Protein AF-A0A2M9P5C8-F1 (afdb_monomer_lite)

Sequence (96 aa):
PAAAPAPVSIPRAPVPAEDAAREERVKMTRLRQTIARRLKEAQNTAAMLTTYNEVDMTASMELRNAYKDQFEKKHGVKLGFMSFFTKACCHALKEV

Radius of gyration: 24.85 Å; chains: 1; bounding box: 56×49×54 Å

pLDDT: mean 84.42, std 14.73, range [43.5, 95.94]

Structure (mmCIF, N/CA/C/O backbone):
data_AF-A0A2M9P5C8-F1
#
_entry.id   AF-A0A2M9P5C8-F1
#
loop_
_atom_site.group_PDB
_atom_site.id
_atom_site.type_symbol
_atom_site.label_atom_id
_atom_site.label_alt_id
_atom_site.label_comp_id
_atom_site.label_asym_id
_atom_site.label_entity_id
_atom_site.label_seq_id
_atom_site.pdbx_PDB_ins_code
_atom_site.Cartn_x
_atom_site.Cartn_y
_atom_site.Cartn_z
_atom_site.occupancy
_atom_site.B_iso_or_equiv
_atom_site.auth_seq_id
_atom_site.auth_comp_id
_atom_site.auth_asym_id
_atom_site.auth_atom_id
_atom_site.pdbx_PDB_model_num
ATOM 1 N N . PRO A 1 1 ? 37.347 27.456 14.695 1.00 43.50 1 PRO A N 1
ATOM 2 C CA . PRO A 1 1 ? 36.521 27.899 13.547 1.00 43.50 1 PRO A CA 1
ATOM 3 C C . PRO A 1 1 ? 36.770 27.005 12.319 1.00 43.50 1 PRO A C 1
ATOM 5 O O . PRO A 1 1 ? 37.758 27.181 11.617 1.00 43.50 1 PRO A O 1
ATOM 8 N N . ALA A 1 2 ? 35.925 25.989 12.127 1.00 43.75 2 ALA A N 1
ATOM 9 C CA . ALA A 1 2 ? 36.023 25.053 11.007 1.00 43.75 2 ALA A CA 1
ATOM 10 C C . ALA A 1 2 ? 35.141 25.542 9.847 1.00 43.75 2 ALA A C 1
ATOM 12 O O . ALA A 1 2 ? 33.951 25.786 10.037 1.00 43.75 2 ALA A O 1
ATOM 13 N N . ALA A 1 3 ? 35.743 25.734 8.673 1.00 52.94 3 ALA A N 1
ATOM 14 C CA . ALA A 1 3 ? 35.082 26.233 7.472 1.00 52.94 3 ALA A CA 1
ATOM 15 C C . ALA A 1 3 ? 34.244 25.134 6.791 1.00 52.94 3 ALA A C 1
ATOM 17 O O . ALA A 1 3 ? 34.711 24.012 6.603 1.00 52.94 3 ALA A O 1
ATOM 18 N N . ALA A 1 4 ? 33.006 25.473 6.425 1.00 62.53 4 ALA A N 1
ATOM 19 C CA . ALA A 1 4 ? 32.073 24.609 5.702 1.00 62.53 4 ALA A CA 1
ATOM 20 C C . ALA A 1 4 ? 32.389 24.568 4.189 1.00 62.53 4 ALA A C 1
ATOM 22 O O . ALA A 1 4 ? 32.800 25.593 3.639 1.00 62.53 4 ALA A O 1
ATOM 23 N N . PRO A 1 5 ? 32.185 23.436 3.482 1.00 55.97 5 PRO A N 1
ATOM 24 C CA . PRO A 1 5 ? 32.465 23.351 2.052 1.00 55.97 5 PRO A CA 1
ATOM 25 C C . PRO A 1 5 ? 31.298 23.904 1.215 1.00 55.97 5 PRO A C 1
ATOM 27 O O . PRO A 1 5 ? 30.132 23.590 1.455 1.00 55.97 5 PRO A O 1
ATOM 30 N N . ALA A 1 6 ? 31.627 24.726 0.217 1.00 62.03 6 ALA A N 1
ATOM 31 C CA . ALA A 1 6 ? 30.693 25.324 -0.739 1.00 62.03 6 ALA A CA 1
ATOM 32 C C . ALA A 1 6 ? 30.209 24.311 -1.810 1.00 62.03 6 ALA A C 1
ATOM 34 O O . ALA A 1 6 ? 30.935 23.364 -2.126 1.00 62.03 6 ALA A O 1
ATOM 35 N N . PRO A 1 7 ? 29.005 24.489 -2.397 1.00 60.19 7 PRO A N 1
ATOM 36 C CA . PRO A 1 7 ? 28.436 23.543 -3.354 1.00 60.19 7 PRO A CA 1
ATOM 37 C C . PRO A 1 7 ? 29.068 23.686 -4.748 1.00 60.19 7 PRO A C 1
ATOM 39 O O . PRO A 1 7 ? 29.229 24.787 -5.271 1.00 60.19 7 PRO A O 1
ATOM 42 N N . VAL A 1 8 ? 29.394 22.550 -5.366 1.00 58.56 8 VAL A N 1
ATOM 43 C CA . VAL A 1 8 ? 30.001 22.464 -6.703 1.00 58.56 8 VAL A CA 1
ATOM 44 C C . VAL A 1 8 ? 28.917 22.591 -7.778 1.00 58.56 8 VAL A C 1
ATOM 46 O O . VAL A 1 8 ? 28.012 21.757 -7.853 1.00 58.56 8 VAL A O 1
ATOM 49 N N . SER A 1 9 ? 29.009 23.619 -8.624 1.00 63.16 9 SER A N 1
ATOM 50 C CA . SER A 1 9 ? 28.168 23.792 -9.813 1.00 63.16 9 SER A CA 1
ATOM 51 C C . SER A 1 9 ? 28.703 22.955 -10.983 1.00 63.16 9 SER A C 1
ATOM 53 O O . SER A 1 9 ? 29.902 22.923 -11.253 1.00 63.16 9 SER A O 1
ATOM 55 N N . ILE A 1 10 ? 27.813 22.246 -11.683 1.00 64.12 10 ILE A N 1
ATOM 56 C CA . ILE A 1 10 ? 28.159 21.432 -12.859 1.00 64.12 10 ILE A CA 1
ATOM 57 C C . ILE A 1 10 ? 27.722 22.199 -14.121 1.00 64.12 10 ILE A C 1
ATOM 59 O O . ILE A 1 10 ? 26.553 22.585 -14.196 1.00 64.12 10 ILE A O 1
ATOM 63 N N . PRO A 1 11 ? 28.602 22.413 -15.118 1.00 63.84 11 PRO A N 1
ATOM 64 C CA . PRO A 1 11 ? 28.270 23.189 -16.313 1.00 63.84 11 PRO A CA 1
ATOM 65 C C . PRO A 1 11 ? 27.322 22.439 -17.269 1.00 63.84 11 PRO A C 1
ATOM 67 O O . PRO A 1 11 ? 27.464 21.238 -17.512 1.00 63.84 11 PRO A O 1
ATOM 70 N N . ARG A 1 12 ? 26.337 23.172 -17.811 1.00 66.00 12 ARG A N 1
ATOM 71 C CA . ARG A 1 12 ? 25.296 22.711 -18.753 1.00 66.00 12 ARG A CA 1
ATOM 72 C C . ARG A 1 12 ? 25.787 22.829 -20.206 1.00 66.00 12 ARG A C 1
ATOM 74 O O . ARG A 1 12 ? 26.415 23.821 -20.554 1.00 66.00 12 ARG A O 1
ATOM 81 N N . ALA A 1 13 ? 25.466 21.847 -21.054 1.00 63.91 13 ALA A N 1
ATOM 82 C CA . ALA A 1 13 ? 25.686 21.906 -22.508 1.00 63.91 13 ALA A CA 1
ATOM 83 C C . ALA A 1 13 ? 24.585 22.737 -23.216 1.00 63.91 13 ALA A C 1
ATOM 85 O O . ALA A 1 13 ? 23.452 22.758 -22.721 1.00 63.91 13 ALA A O 1
ATOM 86 N N . PRO A 1 14 ? 24.886 23.419 -24.342 1.00 57.44 14 PRO A N 1
ATOM 87 C CA . PRO A 1 14 ? 24.018 24.453 -24.904 1.00 57.44 14 PRO A CA 1
ATOM 88 C C . PRO A 1 14 ? 22.751 23.878 -25.554 1.00 57.44 14 PRO A C 1
ATOM 90 O O . PRO A 1 14 ? 22.779 22.835 -26.204 1.00 57.44 14 PRO A O 1
ATOM 93 N N . VAL A 1 15 ? 21.635 24.581 -25.353 1.00 58.72 15 VAL A N 1
ATOM 94 C CA . VAL A 1 15 ? 20.287 24.279 -25.867 1.00 58.72 15 VAL A CA 1
ATOM 95 C C . VAL A 1 15 ? 19.888 25.440 -26.795 1.00 58.72 15 VAL A C 1
ATOM 97 O O . VAL A 1 15 ? 20.273 26.570 -26.479 1.00 58.72 15 VAL A O 1
ATOM 100 N N . PRO A 1 16 ? 19.172 25.219 -27.917 1.00 62.09 16 PRO A N 1
ATOM 101 C CA . PRO A 1 16 ? 18.718 26.297 -28.801 1.00 62.09 16 PRO A CA 1
ATOM 102 C C . PRO A 1 16 ? 17.962 27.398 -28.041 1.00 62.09 16 PRO A C 1
ATOM 104 O O . PRO A 1 16 ? 17.190 27.111 -27.126 1.00 62.09 16 PRO A O 1
ATOM 107 N N . ALA A 1 17 ? 18.215 28.658 -28.405 1.00 59.50 17 ALA A N 1
ATOM 108 C CA . ALA A 1 17 ? 17.846 29.837 -27.615 1.00 59.50 17 ALA A CA 1
ATOM 109 C C . ALA A 1 17 ? 16.329 30.069 -27.455 1.00 59.50 17 ALA A C 1
ATOM 111 O O . ALA A 1 17 ? 15.930 30.793 -26.546 1.00 59.50 17 ALA A O 1
ATOM 112 N N . GLU A 1 18 ? 15.491 29.447 -28.290 1.00 60.56 18 GLU A N 1
ATOM 113 C CA . GLU A 1 18 ? 14.037 29.671 -28.299 1.00 60.56 18 GLU A CA 1
ATOM 114 C C . GLU A 1 18 ? 13.263 28.795 -27.289 1.00 60.56 18 GLU A C 1
ATOM 116 O O . GLU A 1 18 ? 12.269 29.255 -26.731 1.00 60.56 18 GLU A O 1
ATOM 121 N N . ASP A 1 19 ? 13.755 27.598 -26.942 1.00 56.75 19 ASP A N 1
ATOM 122 C CA . ASP A 1 19 ? 13.080 26.678 -25.998 1.00 56.75 19 ASP A CA 1
ATOM 123 C C . ASP A 1 19 ? 13.586 26.793 -24.547 1.00 56.75 19 ASP A C 1
ATOM 125 O O . ASP A 1 19 ? 12.996 26.258 -23.604 1.00 56.75 19 ASP A O 1
ATOM 129 N N . ALA A 1 20 ? 14.690 27.510 -24.328 1.00 57.03 20 ALA A N 1
ATOM 130 C CA . ALA A 1 20 ? 15.376 27.548 -23.037 1.00 57.03 20 ALA A CA 1
ATOM 131 C C . ALA A 1 20 ? 14.583 28.250 -21.915 1.00 57.03 20 ALA A C 1
ATOM 133 O O . ALA A 1 20 ? 14.867 28.017 -20.740 1.00 57.03 20 ALA A O 1
ATOM 134 N N . ALA A 1 21 ? 13.607 29.099 -22.259 1.00 59.12 21 ALA A N 1
ATOM 135 C CA . ALA A 1 21 ? 12.877 29.930 -21.298 1.00 59.12 21 ALA A CA 1
ATOM 136 C C . ALA A 1 21 ? 11.650 29.249 -20.661 1.00 59.12 21 ALA A C 1
ATOM 138 O O . ALA A 1 21 ? 11.137 29.759 -19.666 1.00 59.12 21 ALA A O 1
ATOM 139 N N . ARG A 1 22 ? 11.157 28.128 -21.211 1.00 65.38 22 ARG A N 1
ATOM 140 C CA . ARG A 1 22 ? 9.917 27.475 -20.735 1.00 65.38 22 ARG A CA 1
ATOM 141 C C . ARG A 1 22 ? 10.123 26.096 -20.114 1.00 65.38 22 ARG A C 1
ATO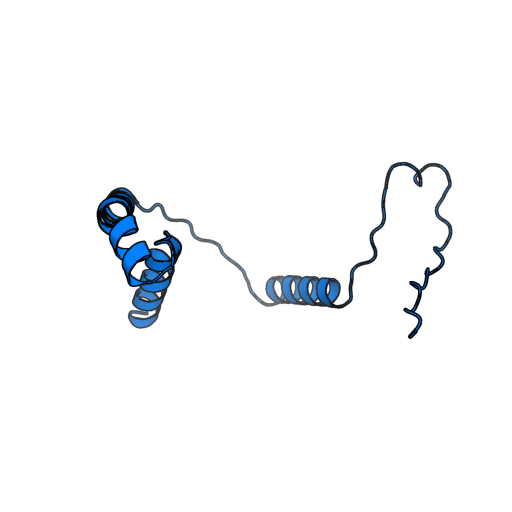M 143 O O . ARG A 1 22 ? 9.238 25.637 -19.398 1.00 65.38 22 ARG A O 1
ATOM 150 N N . GLU A 1 23 ? 11.271 25.456 -20.331 1.00 70.75 23 GLU A N 1
ATOM 151 C CA . GLU A 1 23 ? 11.517 24.095 -19.846 1.00 70.75 23 GLU A CA 1
ATOM 152 C C . GLU A 1 23 ? 12.735 23.984 -18.921 1.00 70.75 23 GLU A C 1
ATOM 154 O O . GLU A 1 23 ? 13.894 24.172 -19.311 1.00 70.75 23 GLU A O 1
ATOM 159 N N . GLU A 1 24 ? 12.473 23.577 -17.678 1.00 79.44 24 GLU A N 1
ATOM 160 C CA . GLU A 1 24 ? 13.503 23.186 -16.723 1.00 79.44 24 GLU A CA 1
ATOM 161 C C . GLU A 1 24 ? 13.824 21.690 -16.867 1.00 79.44 24 GLU A C 1
ATOM 163 O O . GLU A 1 24 ? 13.084 20.809 -16.426 1.00 79.44 24 GLU A O 1
ATOM 168 N N . ARG A 1 25 ? 14.977 21.375 -17.468 1.00 79.88 25 ARG A N 1
ATOM 169 C CA . ARG A 1 25 ? 15.510 20.006 -17.471 1.00 79.88 25 ARG A CA 1
ATOM 170 C C . ARG A 1 25 ? 16.198 19.693 -16.147 1.00 79.88 25 ARG A C 1
ATOM 172 O O . ARG A 1 25 ? 17.351 20.065 -15.934 1.00 79.88 25 ARG A O 1
ATOM 179 N N . VAL A 1 26 ? 15.532 18.905 -15.310 1.00 84.12 26 VAL A N 1
ATOM 180 C CA . VAL A 1 26 ? 16.116 18.376 -14.073 1.00 84.12 26 VAL A CA 1
ATOM 181 C C . VAL A 1 26 ? 16.812 17.041 -14.345 1.00 84.12 26 VAL A C 1
ATOM 183 O O . VAL A 1 26 ? 16.187 16.051 -14.734 1.00 84.12 26 VAL A O 1
ATOM 186 N N . LYS A 1 27 ? 18.129 16.979 -14.114 1.00 87.69 27 LYS A N 1
ATOM 187 C CA . LYS A 1 27 ? 18.890 15.725 -14.219 1.00 87.69 27 LYS A CA 1
ATOM 188 C C . LYS A 1 27 ? 18.433 14.754 -13.127 1.00 87.69 27 LYS A C 1
ATOM 190 O O . LYS A 1 27 ? 18.481 15.075 -11.942 1.00 87.69 27 LYS A O 1
ATOM 195 N N . MET A 1 28 ? 18.038 13.539 -13.511 1.00 92.12 28 MET A N 1
ATOM 196 C CA . MET A 1 28 ? 17.676 12.515 -12.530 1.00 92.12 28 MET A CA 1
ATOM 197 C C . MET A 1 28 ? 18.864 12.156 -11.632 1.00 92.12 28 MET A C 1
ATOM 199 O O . MET A 1 28 ? 19.966 11.880 -12.112 1.00 92.12 28 MET A O 1
ATOM 203 N N . THR A 1 29 ? 18.608 12.066 -10.328 1.00 95.19 29 THR A N 1
ATOM 204 C CA . THR A 1 29 ? 19.557 11.486 -9.374 1.00 95.19 29 THR A CA 1
ATOM 205 C C . THR A 1 29 ? 19.729 9.986 -9.638 1.00 95.19 29 THR A C 1
ATOM 207 O O . THR A 1 29 ? 18.818 9.324 -10.141 1.00 95.19 29 THR A O 1
ATOM 210 N N . ARG A 1 30 ? 20.880 9.410 -9.264 1.00 92.94 30 ARG A N 1
ATOM 211 C CA . ARG A 1 30 ? 21.162 7.968 -9.452 1.00 92.94 30 ARG A CA 1
ATOM 212 C C . ARG A 1 30 ? 20.093 7.066 -8.820 1.00 92.94 30 ARG A C 1
ATOM 214 O O . ARG A 1 30 ? 19.713 6.056 -9.412 1.00 92.94 30 ARG A O 1
ATOM 221 N N . LEU A 1 31 ? 19.571 7.449 -7.650 1.00 95.44 31 LEU A N 1
ATOM 222 C CA . LEU A 1 31 ? 18.474 6.733 -6.993 1.00 95.44 31 LEU A CA 1
ATOM 223 C C . LEU A 1 31 ? 17.201 6.755 -7.853 1.00 95.44 31 LEU A 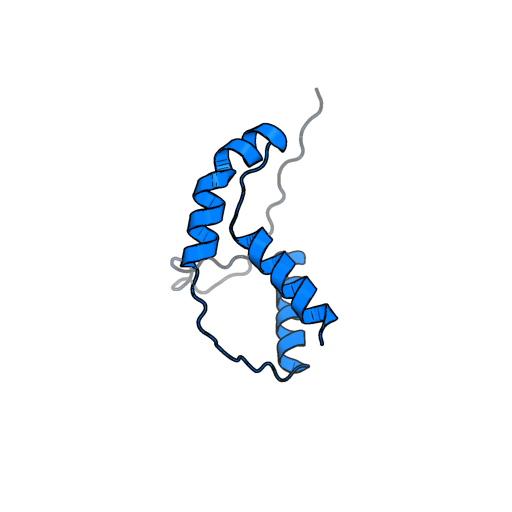C 1
ATOM 225 O O . LEU A 1 31 ? 16.615 5.706 -8.109 1.00 95.44 31 LEU A O 1
ATOM 229 N N . ARG A 1 32 ? 16.817 7.929 -8.370 1.00 94.44 32 ARG A N 1
ATOM 230 C CA . ARG A 1 32 ? 15.626 8.081 -9.217 1.00 94.44 32 ARG A CA 1
ATOM 231 C C . ARG A 1 32 ? 15.749 7.313 -10.537 1.00 94.44 32 ARG A C 1
ATOM 233 O O . ARG A 1 32 ? 14.789 6.664 -10.940 1.00 94.44 32 ARG A O 1
ATOM 240 N N . GLN A 1 33 ? 16.929 7.313 -11.160 1.00 94.56 33 GLN A N 1
ATOM 241 C CA . GLN A 1 33 ? 17.201 6.497 -12.353 1.00 94.56 33 GLN A CA 1
ATOM 242 C C . GLN A 1 33 ? 17.038 4.997 -12.065 1.00 94.56 33 GLN A C 1
ATOM 244 O O . GLN A 1 33 ? 16.484 4.260 -12.877 1.00 94.56 33 GLN A O 1
ATOM 249 N N . THR A 1 34 ? 17.483 4.544 -10.890 1.00 95.69 34 THR A N 1
ATOM 250 C CA . THR A 1 34 ? 17.387 3.131 -10.495 1.00 95.69 34 THR A CA 1
ATOM 251 C C . THR A 1 34 ? 15.939 2.705 -10.259 1.00 95.69 34 THR A C 1
ATOM 253 O O . THR A 1 34 ? 15.548 1.633 -10.718 1.00 95.69 34 THR A O 1
ATOM 256 N N . ILE A 1 35 ? 15.135 3.547 -9.600 1.00 95.94 35 ILE A N 1
ATOM 257 C CA . ILE A 1 35 ? 13.694 3.307 -9.414 1.00 95.94 35 ILE A CA 1
ATOM 258 C C . ILE A 1 35 ? 12.998 3.205 -10.775 1.00 95.94 35 ILE A C 1
ATOM 260 O O . ILE A 1 35 ? 12.286 2.236 -11.021 1.00 95.94 35 ILE A O 1
ATOM 264 N N . ALA A 1 36 ? 13.259 4.152 -11.683 1.00 95.44 36 ALA A N 1
ATOM 265 C CA . ALA A 1 36 ? 12.659 4.156 -13.016 1.00 95.44 36 ALA A CA 1
ATOM 266 C C . ALA A 1 36 ? 12.999 2.885 -13.811 1.00 95.44 36 ALA A C 1
ATOM 268 O O . ALA A 1 36 ? 12.114 2.271 -14.406 1.00 95.44 36 ALA A O 1
ATOM 269 N N . ARG A 1 37 ? 14.263 2.445 -13.764 1.00 95.50 37 ARG A N 1
ATOM 270 C CA . ARG A 1 37 ? 14.693 1.202 -14.415 1.00 95.50 37 ARG A CA 1
ATOM 271 C C . ARG A 1 37 ? 13.955 -0.020 -13.864 1.00 95.50 37 ARG A C 1
ATOM 273 O O . ARG A 1 37 ? 13.433 -0.793 -14.656 1.00 95.50 37 ARG A O 1
ATOM 280 N N . ARG A 1 38 ? 13.859 -0.163 -12.535 1.00 95.50 38 ARG A N 1
ATOM 281 C CA . ARG A 1 38 ? 13.162 -1.299 -11.897 1.00 95.50 38 ARG A CA 1
ATOM 282 C C . ARG A 1 38 ? 11.667 -1.325 -12.210 1.00 95.50 38 ARG A C 1
ATOM 284 O O . ARG A 1 38 ? 11.112 -2.392 -12.439 1.00 95.50 38 ARG A O 1
ATOM 291 N N . LEU A 1 39 ? 11.021 -0.160 -12.255 1.00 94.94 39 LEU A N 1
ATOM 292 C CA . LEU A 1 39 ? 9.610 -0.067 -12.639 1.00 94.94 39 LEU A CA 1
ATOM 293 C C . LEU A 1 39 ? 9.392 -0.522 -14.086 1.00 94.94 39 LEU A C 1
ATOM 295 O O . LEU A 1 39 ? 8.445 -1.256 -14.359 1.00 94.94 39 LEU A O 1
ATOM 299 N N . LYS A 1 40 ? 10.279 -0.126 -15.008 1.00 94.62 40 LYS A N 1
ATOM 300 C CA . LYS A 1 40 ? 10.169 -0.540 -16.411 1.00 94.62 40 LYS A CA 1
ATOM 301 C C . LYS A 1 40 ? 10.456 -2.029 -16.602 1.00 94.62 40 LYS A C 1
ATOM 303 O O . LYS A 1 40 ? 9.783 -2.683 -17.390 1.00 94.62 40 LYS A O 1
ATOM 308 N N . GLU A 1 41 ? 11.424 -2.559 -15.865 1.00 95.75 41 GLU A N 1
ATOM 309 C CA . GLU A 1 41 ? 11.745 -3.986 -15.847 1.00 95.75 41 GLU A CA 1
ATOM 310 C C . GLU A 1 41 ? 10.544 -4.829 -15.395 1.00 95.75 41 GLU A C 1
ATOM 312 O O . GLU A 1 41 ? 10.186 -5.781 -16.079 1.00 95.75 41 GLU A O 1
ATOM 317 N N . ALA A 1 42 ? 9.849 -4.429 -14.324 1.00 93.50 42 ALA A N 1
ATOM 318 C CA . ALA A 1 42 ? 8.656 -5.133 -13.849 1.00 93.50 42 ALA A CA 1
ATOM 319 C C . ALA A 1 42 ? 7.549 -5.227 -14.917 1.00 93.50 42 ALA A C 1
ATOM 321 O O . ALA A 1 42 ? 6.953 -6.288 -15.083 1.00 93.50 42 ALA A O 1
ATOM 322 N N . GLN A 1 43 ? 7.317 -4.149 -15.676 1.00 91.75 43 GLN A N 1
ATOM 323 C CA . GLN A 1 43 ? 6.322 -4.126 -16.758 1.00 91.75 43 GLN A CA 1
ATOM 324 C C . GLN A 1 43 ? 6.705 -5.005 -17.951 1.00 91.75 43 GLN A C 1
ATOM 326 O O . GLN A 1 43 ? 5.835 -5.571 -18.600 1.00 91.75 43 GLN A O 1
ATOM 331 N N . ASN A 1 44 ? 7.995 -5.074 -18.280 1.00 94.00 44 ASN A N 1
ATOM 332 C CA . ASN A 1 44 ? 8.460 -5.874 -19.410 1.00 94.00 44 ASN A CA 1
ATOM 333 C C . ASN A 1 44 ? 8.464 -7.375 -19.074 1.00 94.00 44 ASN A C 1
ATOM 335 O O . ASN A 1 44 ? 8.259 -8.195 -19.963 1.00 94.00 44 ASN A O 1
ATOM 339 N N . THR A 1 45 ? 8.718 -7.727 -17.810 1.00 94.69 45 THR A N 1
ATOM 340 C CA . THR A 1 45 ? 8.835 -9.120 -17.359 1.00 94.69 45 THR A CA 1
ATOM 341 C C . THR A 1 45 ? 7.484 -9.748 -17.018 1.00 94.69 45 THR A C 1
ATOM 343 O O . THR A 1 45 ? 7.275 -10.924 -17.304 1.00 94.69 45 THR A O 1
ATOM 346 N N . ALA A 1 46 ? 6.567 -8.999 -16.396 1.00 90.56 46 ALA A N 1
ATOM 347 C CA . ALA A 1 46 ? 5.288 -9.529 -15.931 1.00 90.56 46 ALA A CA 1
ATOM 348 C C . ALA A 1 46 ? 4.109 -8.994 -16.755 1.00 90.56 46 ALA A C 1
ATOM 350 O O . ALA A 1 46 ? 3.981 -7.790 -16.973 1.00 90.56 46 ALA A O 1
ATOM 351 N N . ALA A 1 47 ? 3.188 -9.884 -17.134 1.00 92.00 47 ALA A N 1
ATOM 352 C CA . ALA A 1 47 ? 1.883 -9.496 -17.658 1.00 92.00 47 ALA A CA 1
ATOM 353 C C . ALA A 1 47 ? 1.008 -8.969 -16.507 1.00 92.00 47 ALA A C 1
ATOM 355 O O . ALA A 1 47 ? 0.327 -9.729 -15.818 1.00 92.00 47 ALA A O 1
ATOM 356 N N . MET A 1 48 ? 1.074 -7.661 -16.259 1.00 91.19 48 MET A N 1
ATOM 357 C CA . MET A 1 48 ? 0.308 -7.008 -15.198 1.00 91.19 48 MET A CA 1
ATOM 358 C C . MET A 1 48 ? -1.151 -6.841 -15.638 1.00 91.19 48 MET A C 1
ATOM 360 O O . MET A 1 48 ? -1.452 -6.030 -16.512 1.00 91.19 48 MET A O 1
ATOM 364 N N . LEU A 1 49 ? -2.055 -7.598 -15.020 1.00 95.31 49 LEU A N 1
ATOM 365 C CA . LEU A 1 49 ? -3.504 -7.459 -15.180 1.00 95.31 49 LEU A CA 1
ATOM 366 C C . LEU A 1 49 ? -4.093 -6.855 -13.902 1.00 95.31 49 LEU A C 1
ATOM 368 O O . LEU A 1 49 ? -3.551 -7.038 -12.813 1.00 95.31 49 LEU A O 1
ATOM 372 N N . THR A 1 50 ? -5.186 -6.104 -14.021 1.00 94.50 50 THR A N 1
ATOM 373 C CA . THR A 1 50 ? -5.825 -5.438 -12.877 1.00 94.50 50 THR A CA 1
ATOM 374 C C . THR A 1 50 ? -7.299 -5.804 -12.821 1.00 94.50 50 THR A C 1
ATOM 376 O O . THR A 1 50 ? -8.031 -5.599 -13.784 1.00 94.50 50 THR A O 1
ATOM 379 N N . THR A 1 51 ? -7.724 -6.346 -11.684 1.00 95.31 51 THR A N 1
ATOM 380 C CA . THR A 1 51 ? -9.126 -6.621 -11.355 1.00 95.31 51 THR A CA 1
ATOM 381 C C . THR A 1 51 ? -9.611 -5.601 -10.332 1.00 95.31 51 THR A C 1
ATOM 383 O O . THR A 1 51 ? -8.853 -5.225 -9.437 1.00 95.31 51 THR A O 1
ATOM 386 N N . TYR A 1 52 ? -10.870 -5.184 -10.431 1.00 95.94 52 TYR A N 1
ATOM 387 C CA . TYR A 1 52 ? -11.474 -4.195 -9.539 1.00 95.94 52 TYR A CA 1
ATOM 388 C C . TYR A 1 52 ? -12.658 -4.806 -8.801 1.00 95.94 52 TYR A C 1
ATOM 390 O O . TYR A 1 52 ? -13.412 -5.570 -9.394 1.00 95.94 52 TYR A O 1
ATOM 398 N N . ASN A 1 53 ? -12.811 -4.439 -7.529 1.00 93.88 53 ASN A N 1
ATOM 399 C CA . ASN A 1 53 ? -13.935 -4.810 -6.677 1.00 93.88 53 ASN A CA 1
ATOM 400 C C . ASN A 1 53 ? -14.362 -3.593 -5.847 1.00 93.88 53 ASN A C 1
ATOM 402 O O . ASN A 1 53 ? -13.538 -2.726 -5.543 1.00 93.88 53 ASN A O 1
ATOM 406 N N . GLU A 1 54 ? -15.626 -3.570 -5.442 1.00 94.62 54 GLU A N 1
ATOM 407 C CA . GLU A 1 54 ? -16.179 -2.576 -4.521 1.00 94.62 54 GLU A CA 1
ATOM 408 C C . GLU A 1 54 ? -16.270 -3.163 -3.107 1.00 94.62 54 GLU A C 1
ATOM 410 O O . GLU A 1 54 ? -16.518 -4.357 -2.935 1.00 94.62 54 GLU A O 1
ATOM 415 N N . VAL A 1 55 ? -16.039 -2.334 -2.086 1.00 92.44 55 VAL A N 1
ATOM 416 C CA . VAL A 1 55 ? -16.068 -2.747 -0.674 1.00 92.44 55 VAL A CA 1
ATOM 417 C C . VAL A 1 55 ? -16.824 -1.704 0.142 1.00 92.44 55 VAL A C 1
ATOM 419 O O . VAL A 1 55 ? -16.510 -0.515 0.072 1.00 92.44 55 VAL A O 1
ATOM 422 N N . ASP A 1 56 ? -17.789 -2.155 0.945 1.00 94.69 56 ASP A N 1
ATOM 423 C CA . ASP A 1 56 ? -18.481 -1.305 1.914 1.00 94.69 56 ASP A CA 1
ATOM 424 C C . ASP A 1 56 ? -17.583 -1.018 3.128 1.00 94.69 56 ASP A C 1
ATOM 426 O O . ASP A 1 56 ? -17.099 -1.919 3.815 1.00 94.69 56 ASP A O 1
ATOM 430 N N . MET A 1 57 ? -17.366 0.269 3.396 1.00 93.62 57 MET A N 1
ATOM 431 C CA . MET A 1 57 ? -16.493 0.759 4.460 1.00 93.62 57 MET A CA 1
ATOM 432 C C . MET A 1 57 ? -17.245 1.172 5.730 1.00 93.62 57 MET A C 1
ATOM 434 O O . MET A 1 57 ? -16.587 1.525 6.715 1.00 93.62 57 MET A O 1
ATOM 438 N N . THR A 1 58 ? -18.581 1.128 5.743 1.00 94.75 58 THR A N 1
ATOM 439 C CA . THR A 1 58 ? -19.432 1.654 6.828 1.00 94.75 58 THR A CA 1
ATOM 440 C C . THR A 1 58 ? -19.018 1.114 8.201 1.00 94.75 58 THR A C 1
ATOM 442 O O . THR A 1 58 ? -18.632 1.889 9.079 1.00 94.75 58 THR A O 1
ATOM 445 N N . ALA A 1 59 ? -18.927 -0.210 8.351 1.00 91.94 59 ALA A N 1
ATOM 446 C CA . ALA A 1 59 ? -18.539 -0.844 9.615 1.00 91.94 59 ALA A CA 1
ATOM 447 C C . ALA A 1 59 ? -17.113 -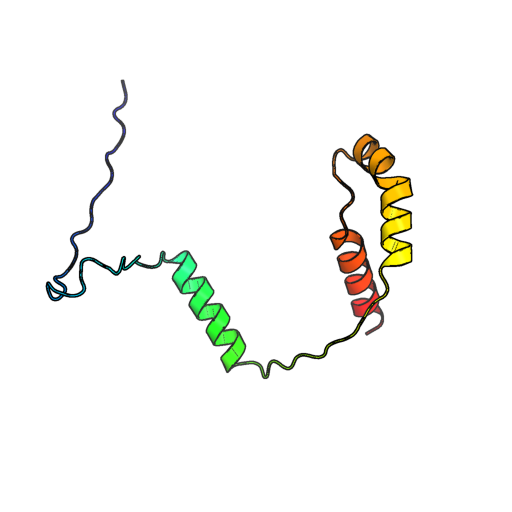0.473 10.077 1.00 91.94 59 ALA A C 1
ATOM 449 O O . ALA A 1 59 ? -16.851 -0.273 11.265 1.00 91.94 59 ALA A O 1
ATOM 450 N N . SER A 1 60 ? -16.167 -0.341 9.141 1.00 90.75 60 SER A N 1
ATOM 451 C CA . SER A 1 60 ? -14.783 0.026 9.475 1.00 90.75 60 SER A CA 1
ATOM 452 C C . SER A 1 60 ? -14.662 1.482 9.944 1.00 90.75 60 SER A C 1
ATOM 454 O O . SER A 1 60 ? -13.851 1.798 10.821 1.00 90.75 60 SER A O 1
ATOM 456 N N . MET A 1 61 ? -15.491 2.372 9.392 1.00 91.44 61 MET A N 1
ATOM 457 C CA . MET A 1 61 ? -15.554 3.776 9.788 1.00 91.44 61 MET A CA 1
ATOM 458 C C . MET A 1 61 ? -16.169 3.932 11.177 1.00 91.44 61 MET A C 1
ATOM 460 O O . MET A 1 61 ? -15.620 4.669 11.998 1.00 91.44 61 MET A O 1
ATOM 464 N N . GLU A 1 62 ? -17.249 3.207 11.466 1.00 93.31 62 GLU A N 1
ATOM 465 C CA . GLU A 1 62 ? -17.881 3.178 12.789 1.00 93.31 62 GLU A CA 1
ATOM 466 C C . GLU A 1 62 ? -16.911 2.691 13.870 1.00 93.31 62 GLU A C 1
ATOM 468 O O . GLU A 1 62 ? -16.700 3.379 14.872 1.00 93.31 62 GLU A O 1
ATOM 473 N N . LEU A 1 63 ? -16.234 1.563 13.633 1.00 90.69 63 LEU A N 1
ATOM 474 C CA . LEU A 1 63 ? -15.26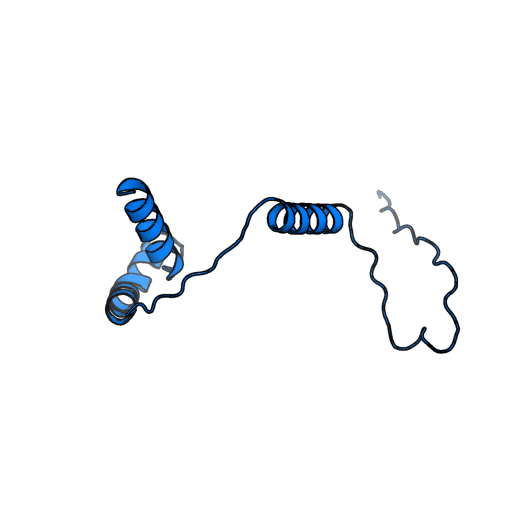7 1.002 14.579 1.00 90.69 63 LEU A CA 1
ATOM 475 C C . LEU A 1 63 ? -14.093 1.956 14.826 1.00 90.69 63 LEU A C 1
ATOM 477 O O . LEU A 1 63 ? -13.676 2.165 15.970 1.00 90.69 63 LEU A O 1
ATOM 481 N N . ARG A 1 64 ? -13.575 2.590 13.769 1.00 91.62 64 ARG A N 1
ATOM 482 C CA . ARG A 1 64 ? -12.537 3.612 13.917 1.00 91.62 64 ARG A CA 1
ATOM 483 C C . ARG A 1 64 ? -13.040 4.787 14.751 1.00 91.62 64 ARG A C 1
ATOM 485 O O . ARG A 1 64 ? -12.310 5.252 15.619 1.00 91.62 64 ARG A O 1
ATOM 492 N N . ASN A 1 65 ? -14.252 5.275 14.504 1.00 91.38 65 ASN A N 1
ATOM 493 C CA . ASN A 1 65 ? -14.807 6.407 15.244 1.00 91.38 65 ASN A CA 1
ATOM 494 C C . ASN A 1 65 ? -15.008 6.092 16.731 1.00 91.38 65 ASN A C 1
ATOM 496 O O . ASN A 1 65 ? -14.738 6.964 17.554 1.00 91.38 65 ASN A O 1
ATOM 500 N N . ALA A 1 66 ? -15.396 4.862 17.069 1.00 91.62 66 ALA A N 1
ATOM 501 C CA . ALA A 1 66 ? -15.569 4.424 18.450 1.00 91.62 66 ALA A CA 1
ATOM 502 C C . ALA A 1 66 ? -14.245 4.351 19.236 1.00 91.62 66 ALA A C 1
ATOM 504 O O . ALA A 1 66 ? -14.198 4.735 20.405 1.00 91.62 66 ALA A O 1
ATOM 505 N N . TYR A 1 67 ? -13.157 3.883 18.607 1.00 91.00 67 TYR A N 1
ATOM 506 C CA . TYR A 1 67 ? -11.918 3.550 19.328 1.00 91.00 67 TYR A CA 1
ATOM 507 C C . TYR A 1 67 ? -10.711 4.437 19.018 1.00 91.00 67 TYR A C 1
ATOM 509 O O . TYR A 1 67 ? -9.698 4.314 19.708 1.00 91.00 67 TYR A O 1
ATOM 517 N N . LYS A 1 68 ? -10.779 5.345 18.035 1.00 89.38 68 LYS A N 1
ATOM 518 C CA . LYS A 1 68 ? -9.634 6.186 17.626 1.00 89.38 68 LYS A CA 1
ATOM 519 C C . LYS A 1 68 ? -8.979 6.927 18.796 1.00 89.38 68 LYS A C 1
ATOM 521 O O . LYS A 1 68 ? -7.759 6.885 18.920 1.00 89.38 68 LYS A O 1
ATOM 526 N N . ASP A 1 69 ? -9.776 7.528 19.678 1.00 90.50 69 ASP A N 1
ATOM 527 C CA . ASP A 1 69 ? -9.266 8.388 20.749 1.00 90.50 69 ASP A CA 1
ATOM 528 C C . ASP A 1 69 ? -8.677 7.551 21.890 1.00 90.50 69 ASP A C 1
ATOM 530 O O . ASP A 1 69 ? -7.682 7.924 22.508 1.00 90.50 69 ASP A O 1
ATOM 534 N N . GLN A 1 70 ? -9.265 6.381 22.160 1.00 91.69 70 GLN A N 1
ATOM 535 C CA . GLN A 1 70 ? -8.733 5.429 23.138 1.00 91.69 70 GLN A CA 1
ATOM 536 C C . GLN A 1 70 ? -7.427 4.798 22.639 1.00 91.69 70 GLN A C 1
ATOM 538 O O . GLN A 1 70 ? -6.479 4.630 23.407 1.00 91.69 70 GLN A O 1
ATOM 543 N N . PHE A 1 71 ? -7.363 4.483 21.345 1.00 91.81 71 PHE A N 1
ATOM 544 C CA . PHE A 1 71 ? -6.190 3.904 20.705 1.00 91.81 71 PHE A CA 1
ATOM 545 C C . PHE A 1 71 ? -5.014 4.888 20.693 1.00 91.81 71 PHE A C 1
ATOM 547 O O . PHE A 1 71 ? -3.906 4.513 21.076 1.00 91.81 71 PHE A O 1
ATOM 554 N N . GLU A 1 72 ? -5.261 6.155 20.344 1.00 93.06 72 GLU A N 1
ATOM 555 C CA . GLU A 1 72 ? -4.235 7.204 20.362 1.00 93.06 72 GLU A CA 1
ATOM 556 C C . GLU A 1 72 ? -3.699 7.442 21.780 1.00 93.06 72 GLU A C 1
ATOM 558 O O . GLU A 1 72 ? -2.486 7.520 21.968 1.00 93.06 72 GLU A O 1
ATOM 563 N N . LYS A 1 73 ? -4.567 7.43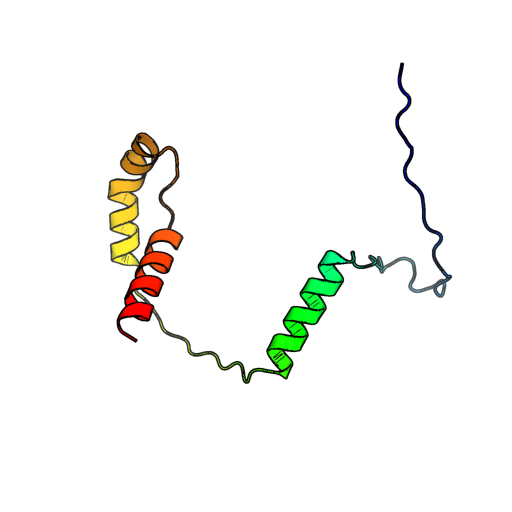7 22.800 1.00 93.88 73 LYS A N 1
ATOM 564 C CA . LYS A 1 73 ? -4.149 7.563 24.208 1.00 93.88 73 LYS A CA 1
ATOM 565 C C . LYS A 1 73 ? -3.284 6.399 24.695 1.00 93.88 73 LYS A C 1
ATOM 567 O O . LYS A 1 73 ? -2.366 6.617 25.477 1.00 93.88 73 LYS A O 1
ATOM 572 N N . LYS A 1 74 ? -3.574 5.167 24.265 1.00 94.75 74 LYS A N 1
ATOM 573 C CA . LYS A 1 74 ? -2.852 3.969 24.725 1.00 94.75 74 LYS A CA 1
ATOM 574 C C . LYS A 1 74 ? -1.546 3.728 23.967 1.00 94.75 74 LYS A C 1
ATOM 576 O O . LYS A 1 74 ? -0.580 3.256 24.559 1.00 94.75 74 LYS A O 1
ATOM 581 N N . HIS A 1 75 ? -1.529 4.006 22.665 1.00 91.19 75 HIS A N 1
ATOM 582 C CA . HIS A 1 75 ? -0.431 3.625 21.774 1.00 91.19 75 HIS A CA 1
ATOM 583 C C . HIS A 1 75 ? 0.356 4.815 21.210 1.00 91.19 75 HIS A C 1
ATOM 585 O O . HIS A 1 75 ? 1.377 4.596 20.566 1.00 91.19 75 HIS A O 1
ATOM 591 N N . GLY A 1 76 ? -0.091 6.058 21.425 1.00 90.44 76 GLY A N 1
ATOM 592 C CA . GLY A 1 76 ? 0.578 7.265 20.922 1.00 90.44 76 GLY A CA 1
ATOM 593 C C . GLY A 1 76 ? 0.549 7.413 19.397 1.00 90.44 76 GLY A C 1
ATOM 594 O O . GLY A 1 76 ? 1.263 8.244 18.843 1.00 90.44 76 GLY A O 1
ATOM 595 N N . VAL A 1 77 ? -0.250 6.596 18.703 1.00 90.81 77 VAL A N 1
ATOM 596 C CA . VAL A 1 77 ? -0.356 6.569 17.240 1.00 90.81 77 VAL A CA 1
ATOM 597 C C . VAL A 1 77 ? -1.825 6.617 16.844 1.00 90.81 77 VAL A C 1
ATOM 599 O O . VAL A 1 77 ? -2.676 5.992 17.476 1.00 90.81 77 VAL A O 1
ATOM 602 N N . LYS A 1 78 ? -2.128 7.346 15.769 1.00 89.50 78 LYS A N 1
ATOM 603 C CA . LYS A 1 78 ? -3.488 7.466 15.239 1.00 89.50 78 LYS A CA 1
ATOM 604 C C . LYS A 1 78 ? -3.940 6.168 14.580 1.00 89.50 78 LYS A C 1
ATOM 606 O O . LYS A 1 78 ? -3.234 5.608 13.742 1.00 89.50 78 LYS A O 1
ATOM 611 N N . LEU A 1 79 ? -5.164 5.747 14.886 1.00 90.75 79 LEU A N 1
ATOM 612 C CA . LEU A 1 79 ? -5.801 4.629 14.198 1.00 90.75 79 LEU A CA 1
ATOM 613 C C . LEU A 1 79 ? -6.216 5.057 12.778 1.00 90.75 79 LEU A C 1
ATOM 615 O O . LEU A 1 79 ? -7.146 5.850 12.595 1.00 90.75 79 LEU A O 1
ATOM 619 N N . GLY A 1 80 ? -5.489 4.569 11.772 1.00 89.06 80 GLY A N 1
ATOM 620 C CA . GLY A 1 80 ? -5.758 4.803 10.349 1.00 89.06 80 GLY A CA 1
ATOM 621 C C . GLY A 1 80 ? -6.536 3.660 9.692 1.00 89.06 80 GLY A C 1
ATOM 622 O O . GLY A 1 80 ? -6.715 2.600 10.279 1.00 89.06 80 GLY A O 1
ATOM 623 N N . PHE A 1 81 ? -6.976 3.852 8.447 1.00 90.06 81 PHE A N 1
ATOM 624 C CA . PHE A 1 81 ? -7.6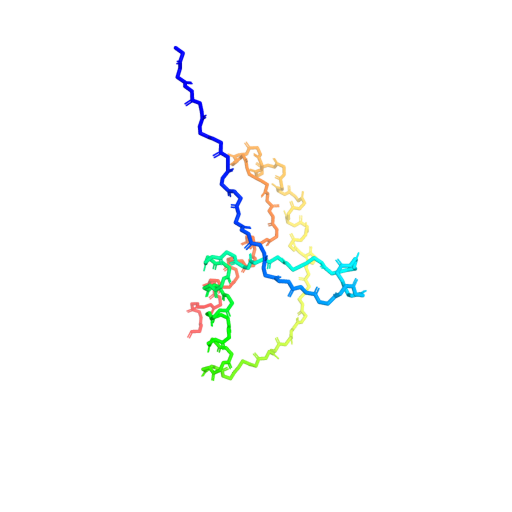71 2.795 7.696 1.00 90.06 81 PHE A CA 1
ATOM 625 C C . PHE A 1 81 ? -6.724 1.712 7.164 1.00 90.06 81 PHE A C 1
ATOM 627 O O . PHE A 1 81 ? -7.098 0.546 7.069 1.00 90.06 81 PHE A O 1
ATOM 634 N N . MET A 1 82 ? -5.467 2.079 6.889 1.00 91.56 82 MET A N 1
ATOM 635 C CA . MET A 1 82 ? -4.464 1.167 6.332 1.00 91.56 82 MET A CA 1
ATOM 636 C C . MET A 1 82 ? -4.236 -0.079 7.187 1.00 91.56 82 MET A C 1
ATOM 638 O O . MET A 1 82 ? -3.982 -1.139 6.630 1.00 91.56 82 MET A O 1
ATOM 642 N N . SER A 1 83 ? -4.359 0.012 8.515 1.00 90.75 83 SER A N 1
ATOM 643 C CA . SER A 1 83 ? -4.191 -1.144 9.403 1.00 90.75 83 SER A CA 1
ATOM 644 C C . SER A 1 83 ? -5.276 -2.207 9.224 1.00 90.75 83 SER A C 1
ATOM 646 O O . SER A 1 83 ? -4.989 -3.390 9.392 1.00 90.75 83 SER A O 1
ATOM 648 N N . PHE A 1 84 ? -6.502 -1.815 8.859 1.00 92.50 84 PHE A N 1
ATOM 649 C CA . PHE A 1 84 ? -7.564 -2.775 8.544 1.00 92.50 84 PHE A CA 1
ATOM 650 C C . PHE A 1 84 ? -7.258 -3.502 7.234 1.00 92.50 84 PHE A C 1
ATOM 652 O O . PHE A 1 84 ? -7.331 -4.728 7.185 1.00 92.50 84 PHE A O 1
ATOM 659 N N . PHE A 1 85 ? -6.821 -2.767 6.207 1.00 93.69 85 PHE A N 1
ATOM 660 C CA . PHE A 1 85 ? -6.469 -3.349 4.912 1.00 93.69 85 PHE A CA 1
ATOM 661 C C . PHE A 1 85 ? -5.241 -4.255 4.982 1.00 93.69 85 PHE A C 1
ATOM 663 O O . PHE A 1 85 ? -5.277 -5.362 4.457 1.00 93.69 85 PHE A O 1
ATOM 670 N N . THR A 1 86 ? -4.168 -3.849 5.667 1.00 94.31 86 THR A N 1
ATOM 671 C CA . THR A 1 86 ? -2.967 -4.693 5.786 1.00 94.31 86 THR A CA 1
ATOM 672 C C . THR A 1 86 ? -3.268 -5.988 6.528 1.00 94.31 86 THR A C 1
ATOM 674 O O . THR A 1 86 ? -2.811 -7.052 6.111 1.00 94.31 86 THR A O 1
ATOM 677 N N . LYS A 1 87 ? -4.079 -5.929 7.593 1.00 93.50 87 LYS A N 1
ATOM 678 C CA . LYS A 1 87 ? -4.506 -7.126 8.316 1.00 93.50 87 LYS A CA 1
ATOM 679 C C . LYS A 1 87 ? -5.381 -8.021 7.438 1.00 93.50 87 LYS A C 1
ATOM 681 O O . LYS A 1 87 ? -5.113 -9.218 7.394 1.00 93.50 87 LYS A O 1
ATOM 686 N N . ALA A 1 88 ? -6.349 -7.461 6.712 1.00 94.06 88 ALA A N 1
ATOM 687 C CA . ALA A 1 88 ? -7.194 -8.207 5.779 1.00 94.06 88 ALA A CA 1
ATOM 688 C C . ALA A 1 88 ? -6.370 -8.901 4.679 1.00 94.06 88 ALA A C 1
ATOM 690 O O . ALA A 1 88 ? -6.523 -10.103 4.482 1.00 94.06 88 ALA A O 1
ATOM 691 N N . CYS A 1 89 ? -5.422 -8.197 4.047 1.00 94.00 89 CYS A N 1
ATOM 692 C CA . CYS A 1 89 ? -4.518 -8.782 3.052 1.00 94.00 89 CYS A CA 1
ATOM 693 C C . CYS A 1 89 ? -3.704 -9.947 3.630 1.00 94.00 89 CYS A C 1
ATOM 695 O O . CYS A 1 89 ? -3.590 -10.988 2.995 1.00 94.00 89 CYS A O 1
ATOM 697 N N . CYS A 1 90 ? -3.171 -9.812 4.849 1.00 95.38 90 CYS A N 1
ATOM 698 C CA . CYS A 1 90 ? -2.440 -10.897 5.509 1.00 95.38 90 CYS A CA 1
ATOM 699 C C . CYS A 1 90 ? -3.316 -12.116 5.834 1.00 95.38 90 CYS A C 1
ATOM 701 O O . CYS A 1 90 ? -2.787 -13.219 5.918 1.00 95.38 90 CYS A O 1
ATOM 703 N N . HIS A 1 91 ? -4.614 -11.925 6.086 1.00 95.62 91 HIS A N 1
ATOM 704 C CA . HIS A 1 91 ? -5.550 -13.035 6.269 1.00 95.62 91 HIS A CA 1
ATOM 705 C C . HIS A 1 91 ? -5.856 -13.714 4.931 1.00 95.62 91 HIS A C 1
ATOM 707 O O . HIS A 1 91 ? -5.685 -14.924 4.833 1.00 95.62 91 HIS A O 1
ATOM 713 N N . ALA A 1 92 ? -6.170 -12.941 3.889 1.00 95.31 92 ALA A N 1
ATOM 714 C CA . ALA A 1 92 ? -6.411 -13.471 2.548 1.00 95.31 92 ALA A CA 1
ATOM 715 C C . ALA A 1 92 ? -5.203 -14.262 2.010 1.00 95.31 92 ALA A C 1
ATOM 717 O O . ALA A 1 92 ? -5.361 -15.367 1.512 1.00 95.31 92 ALA A O 1
ATOM 718 N N . LEU A 1 93 ? -3.980 -13.751 2.196 1.00 95.25 93 LEU A N 1
ATOM 719 C CA . LEU A 1 93 ? -2.740 -14.428 1.788 1.00 95.25 93 LEU A CA 1
ATOM 720 C C . LEU A 1 93 ? -2.436 -15.732 2.546 1.00 95.25 93 LEU A C 1
ATOM 722 O O . LEU A 1 93 ? -1.498 -16.422 2.171 1.00 95.25 93 LEU A O 1
ATOM 726 N N . LYS A 1 94 ? -3.133 -16.026 3.650 1.00 94.69 94 LYS A N 1
ATOM 727 C CA . LYS A 1 94 ? -2.992 -17.297 4.382 1.00 94.69 94 LYS A CA 1
ATOM 728 C C . LYS A 1 94 ? -4.031 -18.334 3.978 1.00 94.69 94 LYS A C 1
ATOM 730 O O . LYS A 1 94 ? -3.821 -19.514 4.235 1.00 94.69 94 LYS A O 1
ATOM 735 N N . GLU A 1 95 ? -5.176 -17.878 3.482 1.00 91.50 95 GLU A N 1
ATOM 736 C CA . GLU A 1 95 ? -6.257 -18.741 3.002 1.00 91.50 95 GLU A CA 1
ATOM 737 C C . GLU A 1 95 ? -6.013 -19.201 1.560 1.00 91.50 95 GLU A C 1
ATOM 739 O O . GLU A 1 95 ? -6.487 -20.269 1.178 1.00 91.50 95 GLU A O 1
ATOM 744 N N . VAL A 1 96 ? -5.268 -18.400 0.793 1.00 72.12 96 VAL A N 1
ATOM 745 C CA . VAL A 1 96 ? -4.713 -18.736 -0.528 1.00 72.12 96 VAL A CA 1
ATOM 746 C C . VAL A 1 96 ? -3.418 -19.524 -0.367 1.00 72.12 96 VAL A C 1
ATOM 748 O O . VAL A 1 96 ? -3.250 -20.513 -1.115 1.00 72.12 96 VAL A O 1
#

Secondary structure (DSSP, 8-state):
-PPPPPPPPPPPPP--TTTTTT---PPPPHHHHHHHHHHHHHHHHS-----------HHHHHHHHHHHHHHHHHHSS---SHHHHHHHHHHHHHH-

Foldseek 3Di:
DDDDDDDDDDDDDDDPPPPPPPDDDDDDDPVRVVVVVVVVVCVVPDPDDDDDDDDDCVVVVVVLVVCQVVCCVVPVDGDDPVVVVVVVVVVVVVVD